Protein AF-A0A329RM38-F1 (afdb_monomer_lite)

Foldseek 3Di:
DDKDKDKDKFDPALVVVLVVVVVCVQCVVCVVQVVPPQKHKDFPDPDPVPDVFKDWTWMWMAGNVVRAIATFTKMKGKDKDAQVRDDPRPWTKMKIWMWTDPDDPVRGDDVVRHHYWTKTWMKMKTWDDDPPDDDPDDDDDDDDDDDIIMIIIITDIDTDD

Sequence (161 aa):
MRFSIIPFEGIASVKQIFDLVVSYFSNMEISVSEELEVLVTVRENDDDSTIDSITQNVLMSTTIETSVKKESNTVMFSEFCERDDIPCSDRDYGVVGSEFVDNDERYSYRPKERVRKDVNGVIEVRGYNRPKGYFLAHFGLDLGFDGAEHGFFQDITRWSS

Radius of gyration: 19.78 Å; chains: 1; bounding box: 36×36×57 Å

pLDDT: mean 73.05, std 21.93, range [26.12, 94.19]

Organism: NCBI:txid29920

Secondary structure (DSSP, 8-state):
----EEE--SBS-HHHHHHHHHHHHHHHHHHHHHH-TTEEEEE-------BTTEEEEEEEEEETTT--EEEEEEEEEEEEE-GGGSTT--S-EEEEEEEE-S--SSS---TTT-EE-EEEEEEEEEEEPPPS-----SS---------BEEEEE---EEE-

Structure (mmCIF, N/CA/C/O backbone):
data_AF-A0A329RM38-F1
#
_entry.id   AF-A0A329RM38-F1
#
loop_
_atom_site.group_PDB
_atom_site.id
_atom_site.type_symbol
_atom_site.label_atom_id
_atom_site.label_alt_id
_atom_site.label_comp_id
_atom_site.label_asym_id
_atom_site.label_entity_id
_atom_site.label_seq_id
_atom_site.pdbx_PDB_ins_code
_atom_site.Cartn_x
_atom_site.Cartn_y
_atom_site.Cartn_z
_atom_site.occupancy
_atom_site.B_iso_or_equiv
_atom_site.auth_seq_id
_atom_site.auth_comp_id
_atom_site.auth_asym_id
_atom_site.auth_atom_id
_atom_site.pdbx_PDB_model_num
ATOM 1 N N . MET A 1 1 ? -15.237 -5.963 -12.627 1.00 44.16 1 MET A N 1
ATOM 2 C CA . MET A 1 1 ? -13.839 -5.490 -12.647 1.00 44.16 1 MET A CA 1
ATOM 3 C C . MET A 1 1 ? -13.796 -4.311 -13.603 1.00 44.16 1 MET A C 1
ATOM 5 O O . MET A 1 1 ? -14.218 -4.479 -14.741 1.00 44.16 1 MET A O 1
ATOM 9 N N . ARG A 1 2 ? -13.466 -3.109 -13.122 1.00 48.12 2 ARG A N 1
ATOM 10 C CA . ARG A 1 2 ? -13.404 -1.894 -13.946 1.00 48.12 2 ARG A CA 1
ATOM 11 C C . ARG A 1 2 ? -11.942 -1.494 -14.032 1.00 48.12 2 ARG A C 1
ATOM 13 O O . ARG A 1 2 ? -11.311 -1.350 -12.997 1.00 48.12 2 ARG A O 1
ATOM 20 N N . PHE A 1 3 ? -11.439 -1.345 -15.247 1.00 54.97 3 PHE A N 1
ATOM 21 C CA . PHE A 1 3 ? -10.084 -0.877 -15.490 1.00 54.97 3 PHE A CA 1
ATOM 22 C C . PHE A 1 3 ? -10.136 0.605 -15.836 1.00 54.97 3 PHE A C 1
ATOM 24 O O . PHE A 1 3 ? -10.958 1.023 -16.656 1.00 54.97 3 PHE A O 1
ATOM 31 N N . SER A 1 4 ? -9.276 1.381 -15.193 1.00 59.91 4 SER A N 1
ATOM 32 C CA . SER A 1 4 ? -9.047 2.787 -15.508 1.00 59.91 4 SER A CA 1
ATOM 33 C C . SER A 1 4 ? -7.616 2.923 -16.005 1.00 59.91 4 SER A C 1
ATOM 35 O O . SER A 1 4 ? -6.718 2.288 -15.463 1.00 59.91 4 SER A O 1
ATOM 37 N N . ILE A 1 5 ? -7.428 3.721 -17.053 1.00 66.69 5 ILE A N 1
ATOM 38 C CA . ILE A 1 5 ? -6.126 4.003 -17.655 1.00 66.69 5 ILE A CA 1
ATOM 39 C C . ILE A 1 5 ? -5.929 5.513 -17.569 1.00 66.69 5 ILE A C 1
ATOM 41 O O . ILE A 1 5 ? -6.743 6.264 -18.109 1.00 66.69 5 ILE A O 1
ATOM 45 N N . ILE A 1 6 ? -4.871 5.952 -16.888 1.00 71.56 6 ILE A N 1
ATOM 46 C CA . ILE A 1 6 ? -4.541 7.373 -16.720 1.00 71.56 6 ILE A CA 1
ATOM 47 C C . ILE A 1 6 ? -3.219 7.656 -17.444 1.00 71.56 6 ILE A C 1
ATOM 49 O O . ILE A 1 6 ? -2.202 7.112 -17.018 1.00 71.56 6 ILE A O 1
ATOM 53 N N . PRO A 1 7 ? -3.211 8.443 -18.538 1.00 67.38 7 PRO A N 1
ATOM 54 C CA . PRO A 1 7 ? -1.977 8.865 -19.193 1.00 67.38 7 PRO A CA 1
ATOM 55 C C . PRO A 1 7 ? -1.279 9.960 -18.387 1.00 67.38 7 PRO A C 1
ATOM 57 O O . PRO A 1 7 ? -1.925 10.887 -17.902 1.00 67.38 7 PRO A O 1
ATOM 60 N N . PHE A 1 8 ? 0.046 9.904 -18.333 1.00 67.44 8 PHE A N 1
ATOM 61 C CA . PHE A 1 8 ? 0.887 10.969 -17.789 1.00 67.44 8 PHE A CA 1
ATOM 62 C C . PHE A 1 8 ? 1.785 11.535 -18.888 1.00 67.44 8 PHE A C 1
ATOM 64 O O . PHE A 1 8 ? 2.306 10.766 -19.687 1.00 67.44 8 PHE A O 1
ATOM 71 N N . GLU A 1 9 ? 1.971 12.855 -18.956 1.00 66.50 9 GLU A N 1
ATOM 72 C CA . GLU A 1 9 ? 2.827 13.521 -19.951 1.00 66.50 9 GLU A CA 1
ATOM 73 C C . GLU A 1 9 ? 4.095 14.110 -19.325 1.00 66.50 9 GLU A C 1
ATOM 75 O O . GLU A 1 9 ? 4.084 14.510 -18.164 1.00 66.50 9 GLU A O 1
ATOM 80 N N . GLY A 1 10 ? 5.189 14.166 -20.096 1.00 66.12 10 GLY A N 1
ATOM 81 C CA . GLY A 1 10 ? 6.440 14.808 -19.672 1.00 66.12 10 GLY A CA 1
ATOM 82 C C . GLY A 1 10 ? 7.287 13.990 -18.691 1.00 66.12 10 GLY A C 1
ATOM 83 O O . GLY A 1 10 ? 7.948 14.566 -17.829 1.00 66.12 10 GLY A O 1
ATOM 84 N N . ILE A 1 11 ? 7.259 12.661 -18.798 1.00 69.69 11 ILE A N 1
ATOM 85 C CA . ILE A 1 11 ? 7.965 11.760 -17.881 1.00 69.69 11 ILE A CA 1
ATOM 86 C C . ILE A 1 11 ? 9.329 11.383 -18.461 1.00 69.69 11 ILE A C 1
ATOM 88 O O . ILE A 1 11 ? 9.452 11.177 -19.669 1.00 69.69 11 ILE A O 1
ATOM 92 N N . ALA A 1 12 ? 10.345 11.272 -17.598 1.00 73.44 12 ALA A N 1
ATOM 93 C CA . ALA A 1 12 ? 11.690 10.865 -17.997 1.00 73.44 12 ALA A CA 1
ATOM 94 C C . ALA A 1 12 ? 11.868 9.339 -18.118 1.00 73.44 12 ALA A C 1
ATOM 96 O O . ALA A 1 12 ? 12.693 8.904 -18.914 1.00 73.44 12 ALA A O 1
ATOM 97 N N . SER A 1 13 ? 11.146 8.539 -17.320 1.00 83.12 13 SER A N 1
ATOM 98 C CA . SER A 1 13 ? 11.153 7.072 -17.400 1.00 83.12 13 SER A CA 1
ATOM 99 C C . SER A 1 13 ? 9.945 6.421 -16.711 1.00 83.12 13 SER A C 1
ATOM 101 O O . SER A 1 13 ? 9.331 6.991 -15.805 1.00 83.12 13 SER A O 1
ATOM 103 N N . VAL A 1 14 ? 9.641 5.171 -17.080 1.00 85.31 14 VAL A N 1
ATOM 104 C CA . VAL A 1 14 ? 8.628 4.330 -16.406 1.00 85.31 14 VAL A CA 1
ATOM 105 C C . VAL A 1 14 ? 8.956 4.153 -14.920 1.00 85.31 14 VAL A C 1
ATOM 107 O O . VAL A 1 14 ? 8.060 4.224 -14.077 1.00 85.31 14 VAL A O 1
ATOM 110 N N . LYS A 1 15 ? 10.246 4.004 -14.590 1.00 87.50 15 LYS A N 1
ATOM 111 C CA . LYS A 1 15 ? 10.724 3.856 -13.211 1.00 87.50 15 LYS A CA 1
ATOM 112 C C . LYS A 1 15 ? 10.342 5.046 -12.332 1.00 87.50 15 LYS A C 1
ATOM 114 O O . LYS A 1 15 ? 9.909 4.855 -11.204 1.00 87.50 15 LYS A O 1
ATOM 119 N N . GLN A 1 16 ? 10.443 6.269 -12.852 1.00 86.75 16 GLN A N 1
ATOM 120 C CA . GLN A 1 16 ? 10.086 7.467 -12.091 1.00 86.75 16 GLN A CA 1
ATOM 121 C C . GLN A 1 16 ? 8.618 7.440 -11.635 1.00 86.75 16 GLN A C 1
ATOM 123 O O . GLN A 1 16 ? 8.307 7.817 -10.507 1.00 86.75 16 GLN A O 1
ATOM 128 N N . ILE A 1 17 ? 7.711 6.989 -12.505 1.00 86.25 17 ILE A N 1
ATOM 129 C CA . ILE A 1 17 ? 6.290 6.859 -12.160 1.00 86.25 17 ILE A CA 1
ATOM 130 C C . ILE A 1 17 ? 6.066 5.696 -11.214 1.00 86.25 17 ILE A C 1
ATOM 132 O O . ILE A 1 17 ? 5.290 5.836 -10.277 1.00 86.25 17 ILE A O 1
ATOM 136 N N . PHE A 1 18 ? 6.755 4.579 -11.426 1.00 88.56 18 PHE A N 1
ATOM 137 C CA . PHE A 1 18 ? 6.704 3.455 -10.503 1.00 88.56 18 PHE A CA 1
ATOM 138 C C . PHE A 1 18 ? 7.106 3.873 -9.079 1.00 88.56 18 PHE A C 1
ATOM 140 O O . PHE A 1 18 ? 6.331 3.660 -8.149 1.00 88.56 18 PHE A O 1
ATOM 147 N N . ASP A 1 19 ? 8.241 4.558 -8.914 1.00 88.69 19 ASP A N 1
ATOM 148 C CA . ASP A 1 19 ? 8.715 5.043 -7.611 1.00 88.69 19 ASP A CA 1
ATOM 149 C C . ASP A 1 19 ? 7.696 6.010 -6.968 1.00 88.69 19 ASP A C 1
ATOM 151 O O . ASP A 1 19 ? 7.411 5.932 -5.769 1.00 88.69 19 ASP A O 1
ATOM 155 N N . LEU A 1 20 ? 7.087 6.898 -7.769 1.00 87.12 20 LEU A N 1
ATOM 156 C CA . LEU A 1 20 ? 6.038 7.810 -7.302 1.00 87.12 20 LEU A CA 1
ATOM 157 C C . LEU A 1 20 ? 4.778 7.058 -6.857 1.00 87.12 20 LEU A C 1
ATOM 159 O O . LEU A 1 20 ? 4.198 7.399 -5.830 1.00 87.12 20 LEU A O 1
ATOM 163 N N . VAL A 1 21 ? 4.358 6.044 -7.613 1.00 86.88 21 VAL A N 1
ATOM 164 C CA . VAL A 1 21 ? 3.206 5.197 -7.291 1.00 86.88 21 VAL A CA 1
ATOM 165 C C . VAL A 1 21 ? 3.447 4.456 -5.979 1.00 86.88 21 VAL A C 1
ATOM 167 O O . VAL A 1 21 ? 2.599 4.524 -5.096 1.00 86.88 21 VAL A O 1
ATOM 170 N N . VAL A 1 22 ? 4.606 3.818 -5.801 1.00 87.81 22 VAL A N 1
ATOM 171 C CA . VAL A 1 22 ? 4.956 3.118 -4.553 1.00 87.81 22 VAL A CA 1
ATOM 172 C C . VAL A 1 22 ? 4.916 4.079 -3.360 1.00 87.81 22 VAL A C 1
ATOM 174 O O . VAL A 1 22 ? 4.302 3.773 -2.335 1.00 87.81 22 VAL A O 1
ATOM 177 N N . SER A 1 23 ? 5.497 5.272 -3.506 1.00 84.56 23 SER A N 1
ATOM 178 C CA . SER A 1 23 ? 5.491 6.301 -2.460 1.00 84.56 23 SER A CA 1
ATOM 179 C C . SER A 1 23 ? 4.080 6.819 -2.147 1.00 84.56 23 SER A C 1
ATOM 181 O O . SER A 1 23 ? 3.696 6.940 -0.979 1.00 84.56 23 SER A O 1
ATOM 183 N N . TYR A 1 24 ? 3.274 7.071 -3.183 1.00 84.00 24 TYR A N 1
ATOM 184 C CA . TYR A 1 24 ? 1.899 7.542 -3.049 1.00 84.00 24 TYR A CA 1
ATOM 185 C C . TYR A 1 24 ? 1.013 6.497 -2.370 1.00 84.00 24 TYR A C 1
ATOM 187 O O . TYR A 1 24 ? 0.377 6.810 -1.369 1.00 84.00 24 TYR A O 1
ATOM 195 N N . PHE A 1 25 ? 1.003 5.248 -2.840 1.00 81.81 25 PHE A N 1
ATOM 196 C CA . PHE A 1 25 ? 0.169 4.184 -2.266 1.00 81.81 25 PHE A CA 1
ATOM 197 C C . PHE A 1 25 ? 0.581 3.805 -0.848 1.00 81.81 25 PHE A C 1
ATOM 199 O O . PHE A 1 25 ? -0.278 3.467 -0.034 1.00 81.81 25 PHE A O 1
ATOM 206 N N . SER A 1 26 ? 1.863 3.957 -0.517 1.00 82.38 26 SER A N 1
ATOM 207 C CA . SER A 1 26 ? 2.328 3.805 0.860 1.00 82.38 26 SER A CA 1
ATOM 208 C C . SER A 1 26 ? 1.714 4.838 1.802 1.00 82.38 26 SER A C 1
ATOM 210 O O . SER A 1 26 ? 1.550 4.546 2.977 1.00 82.38 26 SER A O 1
ATOM 212 N N . ASN A 1 27 ? 1.354 6.035 1.333 1.00 82.69 27 ASN A N 1
ATOM 213 C CA . ASN A 1 27 ? 0.944 7.140 2.210 1.00 82.69 27 ASN A CA 1
ATOM 214 C C . ASN A 1 27 ? -0.466 7.678 1.947 1.00 82.69 27 ASN A C 1
ATOM 216 O O . ASN A 1 27 ? -0.963 8.488 2.727 1.00 82.69 27 ASN A O 1
ATOM 220 N N . MET A 1 28 ? -1.140 7.199 0.901 1.00 82.62 28 MET A N 1
ATOM 221 C CA . MET A 1 28 ? -2.381 7.781 0.395 1.00 82.62 28 MET A CA 1
ATOM 222 C C . MET A 1 28 ? -3.465 7.929 1.458 1.00 82.62 28 MET A C 1
ATOM 224 O O . MET A 1 28 ? -4.109 8.968 1.526 1.00 82.62 28 MET A O 1
ATOM 228 N N . GLU A 1 29 ? -3.689 6.907 2.284 1.00 73.31 29 GLU A N 1
ATOM 229 C CA . GLU A 1 29 ? -4.754 6.947 3.292 1.00 73.31 29 GLU A CA 1
ATOM 230 C C . GLU A 1 29 ? -4.509 8.033 4.351 1.00 73.31 29 GLU A C 1
ATOM 232 O O . GLU A 1 29 ? -5.457 8.683 4.794 1.00 73.31 29 GLU A O 1
ATOM 237 N N . ILE A 1 30 ? -3.243 8.294 4.687 1.00 81.94 30 ILE A N 1
ATOM 238 C CA . ILE A 1 30 ? -2.866 9.400 5.568 1.00 81.94 30 ILE A CA 1
ATOM 239 C C . ILE A 1 30 ? -3.082 10.728 4.843 1.00 81.94 30 ILE A C 1
ATOM 241 O O . ILE A 1 30 ? -3.802 11.576 5.365 1.00 81.94 30 ILE A O 1
ATOM 245 N N . SER A 1 31 ? -2.577 10.874 3.614 1.00 81.19 31 SER A N 1
ATOM 246 C CA . SER A 1 31 ? -2.744 12.102 2.823 1.00 81.19 31 SER A CA 1
ATOM 247 C C . SER A 1 31 ? -4.215 12.469 2.592 1.00 81.19 31 SER A C 1
ATOM 249 O O . SER A 1 31 ? -4.584 13.636 2.658 1.00 81.19 31 SER A O 1
ATOM 251 N N . VAL A 1 32 ? -5.088 11.479 2.374 1.00 79.12 32 VAL A N 1
ATOM 252 C CA . VAL A 1 32 ? -6.538 11.698 2.259 1.00 79.12 32 VAL A CA 1
ATOM 253 C C . VAL A 1 32 ? -7.123 12.197 3.577 1.00 79.12 32 VAL A C 1
ATOM 255 O O . VAL A 1 32 ? -7.974 13.079 3.559 1.00 79.12 32 VAL A O 1
ATOM 258 N N . SER A 1 33 ? -6.694 11.661 4.723 1.00 78.12 33 SER A N 1
ATOM 259 C CA . SER A 1 33 ? -7.168 12.172 6.014 1.00 78.12 33 SER A CA 1
ATOM 260 C C . SER A 1 33 ? -6.628 13.556 6.363 1.00 78.12 33 SER A C 1
ATOM 262 O O . SER A 1 33 ? -7.336 14.308 7.010 1.00 78.12 33 SER A O 1
ATOM 264 N N . GLU A 1 34 ? -5.427 13.923 5.917 1.00 79.31 34 GLU A N 1
ATOM 265 C CA . GLU A 1 34 ? -4.873 15.268 6.137 1.00 79.31 34 GLU A CA 1
ATOM 266 C C . GLU A 1 34 ? -5.673 16.344 5.397 1.00 79.31 34 GLU A C 1
ATOM 268 O O . GLU A 1 34 ? -5.912 17.420 5.939 1.00 79.31 34 GLU A O 1
ATOM 273 N N . GLU A 1 35 ? -6.129 16.032 4.183 1.00 83.88 35 GLU A N 1
ATOM 274 C CA . GLU A 1 35 ? -7.012 16.910 3.410 1.00 83.88 35 GLU A CA 1
ATOM 275 C C . GLU A 1 35 ? -8.435 16.958 4.001 1.00 83.88 35 GLU A C 1
ATOM 277 O O . GLU A 1 35 ? -9.162 17.941 3.853 1.00 83.88 35 GLU A O 1
ATOM 282 N N . LEU A 1 36 ? -8.860 15.890 4.682 1.00 81.69 36 LEU A N 1
ATOM 283 C CA . LEU A 1 36 ? -10.182 15.783 5.288 1.00 81.69 36 LEU A CA 1
ATOM 284 C C . LEU A 1 36 ? -10.135 16.174 6.770 1.00 81.69 36 LEU A C 1
ATOM 286 O O . LEU A 1 36 ? -9.929 15.324 7.629 1.00 81.69 36 LEU A O 1
ATOM 290 N N . GLU A 1 37 ? -10.496 17.421 7.092 1.00 82.94 37 GLU A N 1
ATOM 291 C CA . GLU A 1 37 ? -10.560 17.954 8.474 1.00 82.94 37 GLU A CA 1
ATOM 292 C C . GLU A 1 37 ? -11.415 17.123 9.466 1.00 82.94 37 GLU A C 1
ATOM 294 O O . GLU A 1 37 ? -11.385 17.353 10.672 1.00 82.94 37 GLU A O 1
ATOM 299 N N . VAL A 1 38 ? -12.193 16.153 8.976 1.00 88.50 38 VAL A N 1
ATOM 300 C CA . VAL A 1 38 ? -13.079 15.269 9.750 1.00 88.50 38 VAL A CA 1
ATOM 301 C C . VAL A 1 38 ? -12.437 13.939 10.166 1.00 88.50 38 VAL A C 1
ATOM 303 O O . VAL A 1 38 ? -13.055 13.170 10.913 1.00 88.50 38 VAL A O 1
ATOM 306 N N . LEU A 1 39 ? -11.235 13.627 9.675 1.00 89.31 39 LEU A N 1
ATOM 307 C CA . LEU A 1 39 ? -10.560 12.345 9.873 1.00 89.31 39 LEU A CA 1
ATOM 308 C C . LEU A 1 39 ? -9.145 12.542 10.412 1.00 89.31 39 LEU A C 1
ATOM 310 O O . LEU A 1 39 ? -8.390 13.376 9.941 1.00 89.31 39 LEU A O 1
ATOM 314 N N . VAL A 1 40 ? -8.762 11.700 11.367 1.00 92.75 40 VAL A N 1
ATOM 315 C CA . VAL A 1 40 ? -7.378 11.598 11.840 1.00 92.75 40 VAL A CA 1
ATOM 316 C C . VAL A 1 40 ? -6.912 10.172 11.623 1.00 92.75 40 VAL A C 1
ATOM 318 O O . VAL A 1 40 ? -7.508 9.261 12.196 1.00 92.75 40 VAL A O 1
ATOM 321 N N . THR A 1 41 ? -5.861 9.971 10.830 1.00 91.44 41 THR A N 1
ATOM 322 C CA . THR A 1 41 ? -5.255 8.651 10.608 1.00 91.44 41 THR A CA 1
ATOM 323 C C . THR A 1 41 ? -3.879 8.579 11.246 1.00 91.44 41 THR A C 1
ATOM 325 O O . THR A 1 41 ? -3.069 9.489 11.106 1.00 91.44 41 THR A O 1
ATOM 328 N N . VAL A 1 42 ? -3.609 7.477 11.940 1.00 91.69 42 VAL A N 1
ATOM 329 C CA . VAL A 1 42 ? -2.321 7.183 12.568 1.00 91.69 42 VAL A CA 1
ATOM 330 C C . VAL A 1 42 ? -1.820 5.843 12.050 1.00 91.69 42 VAL A C 1
ATOM 332 O O . VAL A 1 42 ? -2.589 4.886 11.957 1.00 91.69 42 VAL A O 1
ATOM 335 N N . ARG A 1 43 ? -0.526 5.771 11.736 1.00 91.75 43 ARG A N 1
ATOM 336 C CA . ARG A 1 43 ? 0.166 4.515 11.447 1.00 91.75 43 ARG A CA 1
ATOM 337 C C . ARG A 1 43 ? 0.626 3.876 12.759 1.00 91.75 43 ARG A C 1
ATOM 339 O O . ARG A 1 43 ? 1.327 4.509 13.538 1.00 91.75 43 ARG A O 1
ATOM 346 N N . GLU A 1 44 ? 0.178 2.651 13.026 1.00 90.94 44 GLU A N 1
ATOM 347 C CA . GLU A 1 44 ? 0.444 1.918 14.274 1.00 90.94 44 GLU A CA 1
ATOM 348 C C . GLU A 1 44 ? 1.694 1.022 14.188 1.00 90.94 44 GLU A C 1
ATOM 350 O O . GLU A 1 44 ? 2.175 0.542 15.219 1.00 90.94 44 GLU A O 1
ATOM 355 N N . ASN A 1 45 ? 2.237 0.794 12.986 1.00 86.44 45 ASN A N 1
ATOM 356 C CA . ASN A 1 45 ? 3.519 0.123 12.802 1.00 86.44 45 ASN A CA 1
ATOM 357 C C . ASN A 1 45 ? 4.660 1.132 12.617 1.00 86.44 45 ASN A C 1
ATOM 359 O O . ASN A 1 45 ? 4.673 1.900 11.663 1.00 86.44 45 ASN A O 1
ATOM 363 N N . ASP A 1 46 ? 5.615 1.107 13.548 1.00 67.06 46 ASP A N 1
ATOM 364 C CA . ASP A 1 46 ? 6.799 1.987 13.589 1.00 67.06 46 ASP A CA 1
ATOM 365 C C . ASP A 1 46 ? 8.055 1.268 13.062 1.00 67.06 46 ASP A C 1
ATOM 367 O O . ASP A 1 46 ? 9.183 1.496 13.492 1.00 67.06 46 ASP A O 1
ATOM 371 N N . ASP A 1 47 ? 7.837 0.298 12.179 1.00 57.78 47 ASP A N 1
ATOM 372 C CA . ASP A 1 47 ? 8.886 -0.563 11.664 1.00 57.78 47 ASP A CA 1
ATOM 373 C C . ASP A 1 47 ? 9.362 0.021 10.332 1.00 57.78 47 ASP A C 1
ATOM 375 O O . ASP A 1 47 ? 8.750 -0.188 9.289 1.00 57.78 47 ASP A O 1
ATOM 379 N N . ASP A 1 48 ? 10.511 0.694 10.369 1.00 54.81 48 ASP A N 1
ATOM 380 C CA . ASP A 1 48 ? 11.329 1.051 9.196 1.00 54.81 48 ASP A CA 1
ATOM 381 C C . ASP A 1 48 ? 11.930 -0.210 8.518 1.00 54.81 48 ASP A C 1
ATOM 383 O O . ASP A 1 48 ? 12.885 -0.148 7.750 1.00 54.81 48 ASP A O 1
ATOM 387 N N . SER A 1 49 ? 11.382 -1.397 8.820 1.00 52.34 49 SER A N 1
ATOM 388 C CA . SER A 1 49 ? 11.752 -2.703 8.269 1.00 52.34 49 SER A CA 1
ATOM 389 C C . SER A 1 49 ? 11.099 -2.950 6.909 1.00 52.34 49 SER A C 1
ATOM 391 O O . SER A 1 49 ? 10.806 -4.088 6.539 1.00 52.34 49 SER A O 1
ATOM 393 N N . THR A 1 50 ? 10.888 -1.872 6.153 1.00 54.75 50 THR A N 1
ATOM 394 C CA . THR A 1 50 ? 10.529 -1.926 4.743 1.00 54.75 50 THR A CA 1
ATOM 395 C C . THR A 1 50 ? 11.636 -2.694 4.033 1.00 54.75 50 THR A C 1
ATOM 397 O O . THR A 1 50 ? 12.747 -2.204 3.852 1.00 54.75 50 THR A O 1
ATOM 400 N N . ILE A 1 51 ? 11.363 -3.947 3.688 1.00 63.91 51 ILE A N 1
ATOM 401 C CA . ILE A 1 51 ? 12.170 -4.645 2.692 1.00 63.91 51 ILE A CA 1
ATOM 402 C C . ILE A 1 51 ? 11.884 -3.905 1.382 1.00 63.91 51 ILE A C 1
ATOM 404 O O . ILE A 1 51 ? 10.729 -3.562 1.150 1.00 63.91 51 ILE A O 1
ATOM 408 N N . ASP A 1 52 ? 12.892 -3.656 0.540 1.00 71.75 52 ASP A N 1
ATOM 409 C CA . ASP A 1 52 ? 12.820 -2.761 -0.639 1.00 71.75 52 ASP A CA 1
ATOM 410 C C . ASP A 1 52 ? 11.606 -2.974 -1.582 1.00 71.75 52 ASP A C 1
ATOM 412 O O . ASP A 1 52 ? 11.294 -2.104 -2.392 1.00 71.75 52 ASP A O 1
ATOM 416 N N . SER A 1 53 ? 10.903 -4.106 -1.482 1.00 83.12 53 SER A N 1
ATOM 417 C CA . SER A 1 53 ? 9.721 -4.467 -2.270 1.00 83.12 53 SER A CA 1
ATOM 418 C C . SER A 1 53 ? 8.454 -4.794 -1.465 1.00 83.12 53 SER A C 1
ATOM 420 O O . SER A 1 53 ? 7.432 -5.100 -2.080 1.00 83.12 53 SER A O 1
ATOM 422 N N . ILE A 1 54 ? 8.489 -4.782 -0.126 1.00 87.56 54 ILE A N 1
ATOM 423 C CA . ILE A 1 54 ? 7.353 -5.158 0.730 1.00 87.56 54 ILE A CA 1
ATOM 424 C C . ILE A 1 54 ? 7.146 -4.123 1.834 1.00 87.56 54 ILE A C 1
ATOM 426 O O . ILE A 1 54 ? 8.002 -3.939 2.700 1.00 87.56 54 ILE A O 1
ATOM 430 N N . THR A 1 55 ? 5.948 -3.543 1.863 1.00 88.06 55 THR A N 1
ATOM 431 C CA . THR A 1 55 ? 5.535 -2.571 2.879 1.00 88.06 55 THR A CA 1
ATOM 432 C C . THR A 1 55 ? 4.227 -3.011 3.510 1.00 88.06 55 THR A C 1
ATOM 434 O O . THR A 1 55 ? 3.217 -3.139 2.822 1.00 88.06 55 THR A O 1
ATOM 437 N N . GLN A 1 56 ? 4.210 -3.194 4.828 1.00 89.94 56 GLN A N 1
ATOM 438 C CA . GLN A 1 56 ? 2.962 -3.349 5.570 1.00 89.94 56 GLN A CA 1
ATOM 439 C C . GLN A 1 56 ? 2.501 -1.988 6.098 1.00 89.94 56 GLN A C 1
ATOM 441 O O . GLN A 1 56 ? 3.289 -1.215 6.635 1.00 89.94 56 GLN A O 1
ATOM 446 N N . ASN A 1 57 ? 1.212 -1.7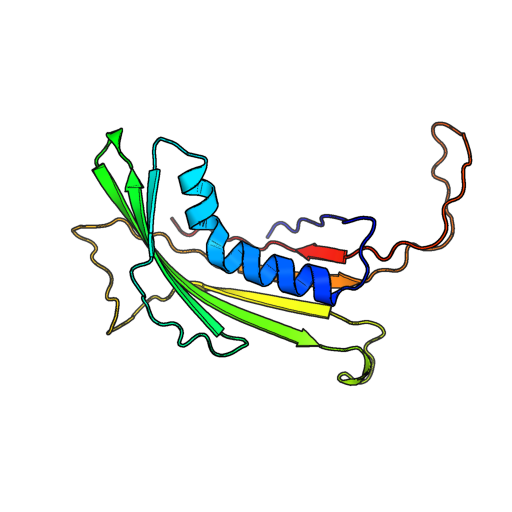04 5.974 1.00 90.44 57 ASN A N 1
ATOM 447 C CA . ASN A 1 57 ? 0.564 -0.500 6.468 1.00 90.44 57 ASN A CA 1
ATOM 448 C C . ASN A 1 57 ? -0.512 -0.893 7.474 1.00 90.44 57 ASN A C 1
ATOM 450 O O . ASN A 1 57 ? -1.559 -1.414 7.086 1.00 90.44 57 ASN A O 1
ATOM 454 N N . VAL A 1 58 ? -0.253 -0.620 8.755 1.00 92.38 58 VAL A N 1
ATOM 455 C CA . VAL A 1 58 ? -1.231 -0.792 9.834 1.00 92.38 58 VAL A CA 1
ATOM 456 C C . VAL A 1 58 ? -1.739 0.587 10.222 1.00 92.38 58 VAL A C 1
ATOM 458 O O . VAL A 1 58 ? -1.031 1.360 10.865 1.00 92.38 58 VAL A O 1
ATOM 461 N N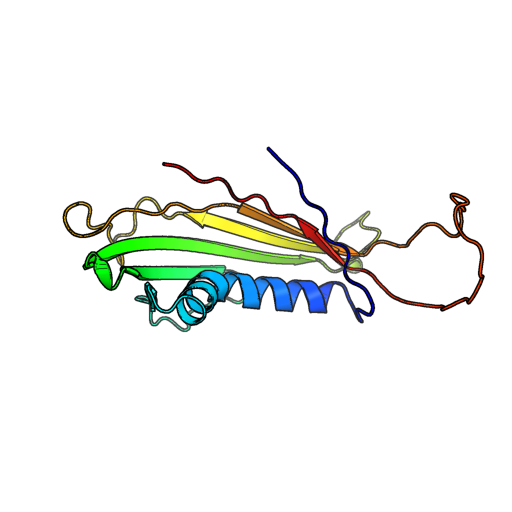 . LEU A 1 59 ? -2.946 0.926 9.779 1.00 92.12 59 LEU A N 1
ATOM 462 C CA . LEU A 1 59 ? -3.524 2.259 9.910 1.00 92.12 59 LEU A CA 1
ATOM 463 C C . LEU A 1 59 ? -4.776 2.233 10.783 1.00 92.12 59 LEU A C 1
ATOM 465 O O . LEU A 1 59 ? -5.633 1.357 10.656 1.00 92.12 59 LEU A O 1
ATOM 469 N N . MET A 1 60 ? -4.906 3.248 11.631 1.00 93.00 60 MET A N 1
ATOM 470 C CA . MET A 1 60 ? -6.089 3.504 12.441 1.00 93.00 60 MET A CA 1
ATOM 471 C C . MET A 1 60 ? -6.603 4.910 12.150 1.00 93.00 60 MET A C 1
ATOM 473 O O . MET A 1 60 ? -5.922 5.896 12.430 1.00 93.00 60 MET A O 1
ATOM 477 N N . SER A 1 61 ? -7.816 5.000 11.606 1.00 92.19 61 SER A N 1
ATOM 478 C CA . SER A 1 61 ? -8.495 6.266 11.337 1.00 92.19 61 SER A CA 1
ATOM 479 C C . SER A 1 61 ? -9.620 6.500 12.337 1.00 92.19 61 SER A C 1
ATOM 481 O O . SER A 1 61 ? -10.446 5.622 12.579 1.00 92.19 61 SER A O 1
ATOM 483 N N . THR A 1 62 ? -9.706 7.707 12.883 1.00 94.19 62 THR A N 1
ATOM 484 C CA . THR A 1 62 ? -10.797 8.147 13.757 1.00 94.19 62 THR A CA 1
ATOM 485 C C . THR A 1 62 ? -11.573 9.266 13.080 1.00 94.19 62 THR A C 1
ATOM 487 O O . THR A 1 62 ? -10.999 10.275 12.682 1.00 94.19 62 THR A O 1
ATOM 490 N N . THR A 1 63 ? -12.889 9.098 12.958 1.00 92.75 63 THR A N 1
ATOM 491 C CA . THR A 1 63 ? -13.783 10.186 12.537 1.00 92.75 63 THR A CA 1
ATOM 492 C C . THR A 1 63 ? -14.050 11.092 13.733 1.00 92.75 63 THR A C 1
ATOM 494 O O . THR A 1 63 ? -14.561 10.614 14.744 1.00 92.75 63 THR A O 1
ATOM 497 N N . ILE A 1 64 ? -13.722 12.381 13.636 1.00 91.06 64 ILE A N 1
ATOM 498 C CA . ILE A 1 64 ? -13.755 13.308 14.780 1.00 91.06 64 ILE A CA 1
ATOM 499 C C . ILE A 1 64 ? -15.178 13.466 15.331 1.00 91.06 64 ILE A C 1
ATOM 501 O O . ILE A 1 64 ? -15.398 13.329 16.532 1.00 91.06 64 ILE A O 1
ATOM 505 N N . GLU A 1 65 ? -16.161 13.686 14.457 1.00 91.06 65 GLU A N 1
ATOM 506 C CA . GLU A 1 65 ? -17.544 13.977 14.862 1.00 91.06 65 GLU A CA 1
ATOM 507 C C . GLU A 1 65 ? -18.238 12.799 15.555 1.00 91.06 65 GLU A C 1
ATOM 509 O O . GLU A 1 65 ? -18.985 12.975 16.515 1.00 91.06 65 GLU A O 1
ATOM 514 N N . THR A 1 66 ? -18.000 11.582 15.065 1.00 90.75 66 THR A N 1
ATOM 515 C CA . THR A 1 66 ? -18.690 10.371 15.536 1.00 90.75 66 THR A CA 1
ATOM 516 C C . THR A 1 66 ? -17.839 9.538 16.488 1.00 90.75 66 THR A C 1
ATOM 518 O O . THR A 1 66 ? -18.342 8.584 17.078 1.00 90.75 66 THR A O 1
ATOM 521 N N . SER A 1 67 ? -16.549 9.867 16.627 1.00 91.88 67 SER A N 1
ATOM 522 C CA . SER A 1 67 ? -15.543 9.063 17.334 1.00 91.88 67 SER A CA 1
ATOM 523 C C . SER A 1 67 ? -15.447 7.608 16.848 1.00 91.88 67 SER A C 1
ATOM 525 O O . SER A 1 67 ? -14.913 6.746 17.550 1.00 91.88 67 SER A O 1
ATOM 527 N N . VAL A 1 68 ? -15.950 7.311 15.643 1.00 92.00 68 VAL A N 1
ATOM 528 C CA . VAL A 1 68 ? -15.866 5.975 15.045 1.00 92.00 68 VAL A CA 1
ATOM 529 C C . VAL A 1 68 ? -14.430 5.709 14.622 1.00 92.00 68 VAL A C 1
ATOM 531 O O . VAL A 1 68 ? -13.838 6.495 13.878 1.00 92.00 68 VAL A O 1
ATOM 534 N N . LYS A 1 69 ? -13.898 4.570 15.067 1.00 94.06 69 LYS A N 1
ATOM 535 C CA . LYS A 1 69 ? -12.570 4.084 14.699 1.00 94.06 69 LYS A CA 1
ATOM 536 C C . LYS A 1 69 ? -12.668 3.048 13.591 1.00 94.06 69 LYS A C 1
ATOM 538 O O . LYS A 1 69 ? -13.488 2.130 13.659 1.00 94.06 69 LYS A O 1
ATOM 543 N N . LYS A 1 70 ? -11.808 3.192 12.592 1.00 92.44 70 LYS A N 1
ATOM 544 C CA . LYS A 1 70 ? -11.611 2.248 11.497 1.00 92.44 70 LYS A CA 1
ATOM 545 C C . LYS A 1 70 ? -10.174 1.761 11.528 1.00 92.44 70 LYS A C 1
ATOM 547 O O . LYS A 1 70 ? -9.279 2.557 11.794 1.00 92.44 70 LYS A O 1
ATOM 552 N N . GLU A 1 71 ? -9.967 0.483 11.257 1.00 92.56 71 GLU A N 1
ATOM 553 C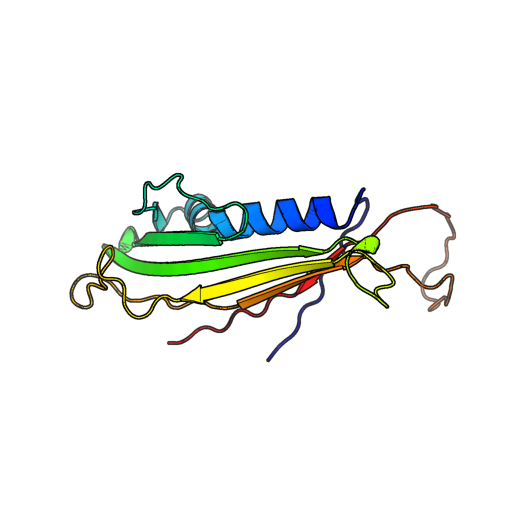 CA . GLU A 1 71 ? -8.628 -0.074 11.088 1.00 92.56 71 GLU A CA 1
ATOM 554 C C . GLU A 1 71 ? -8.457 -0.731 9.725 1.00 92.56 71 GLU A C 1
ATOM 556 O O . GLU A 1 71 ? -9.380 -1.365 9.212 1.00 92.56 71 GLU A O 1
ATOM 561 N N . SER A 1 72 ? -7.271 -0.539 9.157 1.00 91.56 72 SER A N 1
ATOM 562 C CA . SER A 1 72 ? -6.819 -1.085 7.882 1.00 91.56 72 SER A CA 1
ATOM 563 C C . SER A 1 72 ? -5.459 -1.735 8.115 1.00 91.56 72 SER A C 1
ATOM 565 O O . SER A 1 72 ? -4.561 -1.107 8.677 1.00 91.56 72 SER A O 1
ATOM 567 N N . ASN A 1 73 ? -5.310 -2.995 7.716 1.00 92.81 73 ASN A N 1
ATOM 568 C CA . ASN A 1 73 ? -4.031 -3.698 7.725 1.00 92.81 73 ASN A CA 1
ATOM 569 C C . ASN A 1 73 ? -3.803 -4.249 6.322 1.00 92.81 73 ASN A C 1
ATOM 571 O O . ASN A 1 73 ? -4.541 -5.125 5.874 1.00 92.81 73 ASN A O 1
ATOM 575 N N . THR A 1 74 ? -2.830 -3.682 5.618 1.00 91.06 74 THR A N 1
ATOM 576 C CA . THR A 1 74 ? -2.595 -3.953 4.199 1.00 91.06 74 THR A CA 1
ATOM 577 C C . THR A 1 74 ? -1.117 -4.210 3.957 1.00 91.06 74 THR A C 1
ATOM 579 O O . THR A 1 74 ? -0.279 -3.457 4.446 1.00 91.06 74 THR A O 1
ATOM 582 N N . VAL A 1 75 ? -0.786 -5.235 3.177 1.00 91.38 75 VAL A N 1
ATOM 583 C CA . VAL A 1 75 ? 0.573 -5.488 2.691 1.00 91.38 75 VAL A CA 1
ATOM 584 C C . VAL A 1 75 ? 0.637 -5.129 1.218 1.00 91.38 75 VAL A C 1
ATOM 586 O O . VAL A 1 75 ? -0.177 -5.589 0.421 1.00 91.38 75 VAL A O 1
ATOM 589 N N . MET A 1 76 ? 1.621 -4.313 0.870 1.00 90.31 76 MET A N 1
ATOM 590 C CA . MET A 1 76 ? 1.934 -3.914 -0.487 1.00 90.31 76 MET A CA 1
ATOM 591 C C . MET A 1 76 ? 3.211 -4.615 -0.946 1.00 90.31 76 MET A C 1
ATOM 593 O O . MET A 1 76 ? 4.199 -4.648 -0.216 1.00 90.31 76 MET A O 1
ATOM 597 N N . PHE A 1 77 ? 3.178 -5.142 -2.163 1.00 92.06 77 PHE A N 1
ATOM 598 C CA . PHE A 1 77 ? 4.294 -5.743 -2.876 1.00 92.06 77 PHE A CA 1
ATOM 599 C C . PHE A 1 77 ? 4.580 -4.897 -4.107 1.00 92.06 77 PHE A C 1
ATOM 601 O O . PHE A 1 77 ? 3.647 -4.534 -4.821 1.00 92.06 77 PHE A O 1
ATOM 608 N N . SER A 1 78 ? 5.839 -4.605 -4.392 1.00 92.31 78 SER A N 1
ATOM 609 C CA . SER A 1 78 ? 6.213 -3.810 -5.557 1.00 92.31 78 SER A CA 1
ATOM 610 C C . SER A 1 78 ? 7.433 -4.388 -6.251 1.00 92.31 78 SER A C 1
ATOM 612 O O . SER A 1 78 ? 8.450 -4.643 -5.611 1.00 92.31 78 SER A O 1
ATOM 614 N N . GLU A 1 79 ? 7.352 -4.538 -7.566 1.00 92.06 79 GLU A N 1
ATOM 615 C CA . GLU A 1 79 ? 8.450 -5.032 -8.390 1.00 92.06 79 GLU A CA 1
ATOM 616 C C . GLU A 1 79 ? 8.557 -4.195 -9.662 1.00 92.06 79 GLU A C 1
ATOM 618 O O . GLU A 1 79 ? 7.554 -3.926 -10.327 1.00 92.06 79 GLU A O 1
ATOM 623 N N . PHE A 1 80 ? 9.776 -3.772 -9.987 1.00 90.25 80 PHE A N 1
ATOM 624 C CA . PHE A 1 80 ? 10.096 -3.109 -11.243 1.00 90.25 80 PHE A CA 1
ATOM 625 C C . PHE A 1 80 ? 10.977 -4.033 -12.071 1.00 90.25 80 PHE A C 1
ATOM 627 O O . PHE A 1 80 ? 11.981 -4.533 -11.570 1.00 90.25 80 PHE A O 1
ATOM 634 N N . CYS A 1 81 ? 10.600 -4.247 -13.325 1.00 87.50 81 CYS A N 1
ATOM 635 C CA . CYS A 1 81 ? 11.339 -5.078 -14.258 1.00 87.50 81 CYS A CA 1
ATOM 636 C C . CYS A 1 81 ? 11.882 -4.201 -15.385 1.00 87.50 81 CYS A C 1
ATOM 638 O O . CYS A 1 81 ? 11.112 -3.572 -16.124 1.00 87.50 81 CYS A O 1
ATOM 640 N N . GLU A 1 82 ? 13.205 -4.182 -15.532 1.00 84.12 82 GLU A N 1
ATOM 641 C CA . GLU A 1 82 ? 13.846 -3.537 -16.671 1.00 84.12 82 GLU A CA 1
ATOM 642 C C . GLU A 1 82 ? 13.674 -4.405 -17.921 1.00 84.12 82 GLU A C 1
ATOM 644 O O . GLU A 1 82 ? 13.552 -5.633 -17.859 1.00 84.12 82 GLU A O 1
ATOM 649 N N . ARG A 1 83 ? 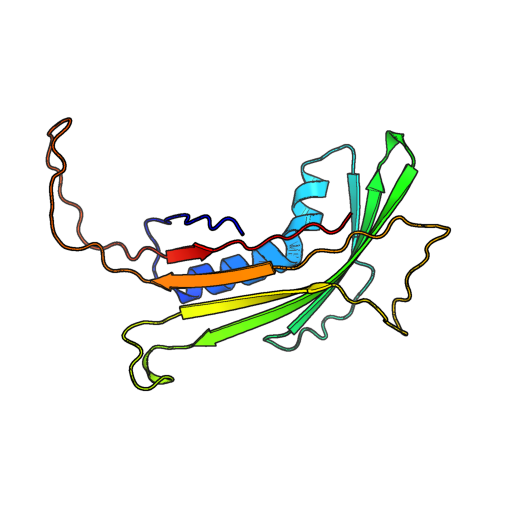13.660 -3.766 -19.094 1.00 72.88 83 ARG A N 1
ATOM 650 C CA . ARG A 1 83 ? 13.557 -4.443 -20.393 1.00 72.88 83 ARG A CA 1
ATOM 651 C C . ARG A 1 83 ? 14.525 -5.623 -20.535 1.00 72.88 83 ARG A C 1
ATOM 653 O O . ARG A 1 83 ? 14.157 -6.639 -21.123 1.00 72.88 83 ARG A O 1
ATOM 660 N N . ASP A 1 84 ? 15.743 -5.472 -20.025 1.00 72.19 84 ASP A N 1
ATOM 661 C CA . ASP A 1 84 ? 16.828 -6.437 -20.200 1.00 72.19 84 ASP A CA 1
ATOM 662 C C . ASP A 1 84 ? 16.672 -7.690 -19.313 1.00 72.19 84 ASP A C 1
ATOM 664 O O . ASP A 1 84 ? 17.284 -8.721 -19.602 1.00 72.19 84 ASP A O 1
ATOM 668 N N . ASP A 1 85 ? 15.798 -7.648 -18.301 1.00 68.75 85 ASP A N 1
ATOM 669 C CA . ASP A 1 85 ? 15.585 -8.750 -17.355 1.00 68.75 85 ASP A CA 1
ATOM 670 C C . ASP A 1 85 ? 14.607 -9.818 -17.875 1.00 68.75 85 ASP A C 1
ATOM 672 O O . ASP A 1 85 ? 14.578 -10.944 -17.368 1.00 68.75 85 ASP A O 1
ATOM 676 N N . ILE A 1 86 ? 13.796 -9.501 -18.897 1.00 64.56 86 ILE A N 1
ATOM 677 C CA . ILE A 1 86 ? 12.697 -10.366 -19.353 1.00 64.56 86 ILE A CA 1
ATOM 678 C C . ILE A 1 86 ? 12.832 -10.704 -20.843 1.00 64.56 86 ILE A C 1
ATOM 680 O O . ILE A 1 86 ? 12.618 -9.847 -21.709 1.00 64.56 86 ILE A O 1
ATOM 684 N N . PRO A 1 87 ? 13.074 -11.986 -21.187 1.00 52.97 87 PRO A N 1
ATOM 685 C CA . PRO A 1 87 ? 13.048 -12.437 -22.570 1.00 52.97 87 PRO A CA 1
ATOM 686 C C . PRO A 1 87 ? 11.674 -12.151 -23.193 1.00 52.97 87 PRO A C 1
ATOM 688 O O . PRO A 1 87 ? 10.659 -12.653 -22.715 1.00 52.97 87 PRO A O 1
ATOM 691 N N . CYS A 1 88 ? 11.655 -11.400 -24.297 1.00 57.66 88 CYS A N 1
ATOM 692 C CA . CYS A 1 88 ? 10.457 -10.946 -25.027 1.00 57.66 88 CYS A CA 1
ATOM 693 C C . CYS A 1 88 ? 9.725 -9.723 -24.447 1.00 57.66 88 CYS A C 1
ATOM 695 O O . CYS A 1 88 ? 8.645 -9.399 -24.946 1.00 57.66 88 CYS A O 1
ATOM 697 N N . SER A 1 89 ? 10.277 -9.023 -23.449 1.00 63.56 89 SER A N 1
ATOM 698 C CA . SER A 1 89 ? 9.743 -7.708 -23.090 1.00 63.56 89 SER A CA 1
ATOM 699 C C . SER A 1 89 ? 10.270 -6.634 -24.038 1.00 63.56 89 SER A C 1
ATOM 701 O O . SER A 1 89 ? 11.475 -6.443 -24.202 1.00 63.56 89 SER A O 1
ATOM 703 N N . ASP A 1 90 ? 9.358 -5.891 -24.658 1.00 67.69 90 ASP A N 1
ATOM 704 C CA . ASP A 1 90 ? 9.732 -4.750 -25.491 1.00 67.69 90 ASP A CA 1
ATOM 705 C C . ASP A 1 90 ? 10.038 -3.492 -24.655 1.00 67.69 90 ASP A C 1
ATOM 707 O O . ASP A 1 90 ? 10.520 -2.506 -25.220 1.00 67.69 90 ASP A O 1
ATOM 711 N N . ARG A 1 91 ? 9.703 -3.475 -23.349 1.00 73.25 91 ARG A N 1
ATOM 712 C CA . ARG A 1 91 ? 9.679 -2.262 -22.503 1.00 73.25 91 ARG A CA 1
ATOM 713 C C . ARG A 1 91 ? 9.818 -2.553 -21.008 1.00 73.25 91 ARG A C 1
ATOM 715 O O . ARG A 1 91 ? 9.472 -3.640 -20.553 1.00 73.25 91 ARG A O 1
ATOM 722 N N . ASP A 1 92 ? 10.199 -1.527 -20.260 1.00 84.81 92 ASP A N 1
ATOM 723 C CA . ASP A 1 92 ? 10.144 -1.532 -18.800 1.00 84.81 92 ASP A CA 1
ATOM 724 C C . ASP A 1 92 ? 8.691 -1.521 -18.310 1.00 84.81 92 ASP A C 1
ATOM 726 O O . ASP A 1 92 ? 7.812 -0.867 -18.900 1.00 84.81 92 ASP A O 1
ATOM 730 N N . TYR A 1 93 ? 8.446 -2.209 -17.200 1.00 86.69 93 TYR A N 1
ATOM 731 C CA . TYR A 1 93 ? 7.189 -2.118 -16.475 1.00 86.69 93 TYR A CA 1
ATOM 732 C C . TYR A 1 93 ? 7.410 -2.326 -14.978 1.00 86.69 93 TYR A C 1
ATOM 734 O O . TYR A 1 93 ? 8.381 -2.939 -14.550 1.00 86.69 93 TYR A O 1
ATOM 742 N N . GLY A 1 94 ? 6.482 -1.824 -14.177 1.00 89.31 94 GLY A N 1
ATOM 743 C CA . GLY A 1 94 ? 6.417 -2.095 -12.753 1.00 89.31 94 GLY A CA 1
ATOM 744 C C . GLY A 1 94 ? 5.030 -2.566 -12.357 1.00 89.31 94 GLY A C 1
ATOM 745 O O . GLY A 1 94 ? 4.034 -2.173 -12.965 1.00 89.31 94 GLY A O 1
ATOM 746 N N . VAL A 1 95 ? 4.967 -3.410 -11.338 1.00 89.81 95 VAL A N 1
ATOM 747 C CA . VAL A 1 95 ? 3.720 -3.906 -10.763 1.00 89.81 95 VAL A CA 1
ATOM 748 C C . VAL A 1 95 ? 3.722 -3.614 -9.273 1.00 89.81 95 VAL A C 1
ATOM 750 O O . VAL A 1 95 ? 4.713 -3.854 -8.588 1.00 89.81 95 VAL A O 1
ATOM 753 N N . VAL A 1 96 ? 2.604 -3.102 -8.770 1.00 90.44 96 VAL A N 1
ATOM 754 C CA . VAL A 1 96 ? 2.347 -2.938 -7.342 1.00 90.44 96 VAL A CA 1
ATOM 755 C C . VAL A 1 96 ? 1.086 -3.716 -6.998 1.00 90.44 96 VAL A C 1
ATOM 757 O O . VAL A 1 96 ? 0.012 -3.419 -7.510 1.00 90.44 96 VAL A O 1
ATOM 760 N N . GLY A 1 97 ? 1.211 -4.739 -6.164 1.00 90.81 97 GLY A N 1
ATOM 761 C CA . GLY A 1 97 ? 0.095 -5.485 -5.592 1.00 90.81 97 GLY A CA 1
ATOM 762 C C . GLY A 1 97 ? -0.154 -5.055 -4.153 1.00 90.81 97 GLY A C 1
ATOM 763 O O . GLY A 1 97 ? 0.771 -4.674 -3.448 1.00 90.81 97 GLY A O 1
ATOM 764 N N . SER A 1 98 ? -1.396 -5.116 -3.705 1.00 90.50 98 SER A N 1
ATOM 765 C CA . SER A 1 98 ? -1.807 -4.753 -2.356 1.00 90.50 98 SER A CA 1
ATOM 766 C C . SER A 1 98 ? -2.914 -5.692 -1.902 1.00 90.50 98 SER A C 1
ATOM 768 O O . SER A 1 98 ? -3.874 -5.904 -2.643 1.00 90.50 98 SER A O 1
ATOM 770 N N . GLU A 1 99 ? -2.787 -6.262 -0.708 1.00 91.06 99 GLU A N 1
ATOM 771 C CA . GLU A 1 99 ? -3.757 -7.199 -0.138 1.00 91.06 99 GLU A CA 1
ATOM 772 C C . GLU A 1 99 ? -3.958 -6.912 1.353 1.00 91.06 99 GLU A C 1
ATOM 774 O O . GLU A 1 99 ? -3.013 -6.563 2.066 1.00 91.06 99 GLU A O 1
ATOM 779 N N . PHE A 1 100 ? -5.186 -7.081 1.841 1.00 90.44 100 PHE A N 1
ATOM 780 C CA . PHE A 1 100 ? -5.480 -6.956 3.264 1.00 90.44 100 PHE A CA 1
ATOM 781 C C . PHE A 1 100 ? -4.934 -8.157 4.051 1.00 90.44 100 PHE A C 1
ATOM 783 O O . PHE A 1 100 ? -4.849 -9.279 3.547 1.00 90.44 100 PHE A O 1
ATOM 790 N N . VAL A 1 101 ? -4.609 -7.936 5.322 1.00 91.94 101 VAL A N 1
ATOM 791 C CA . VAL A 1 101 ? -4.157 -8.990 6.235 1.00 91.94 101 VAL A CA 1
ATOM 792 C C . VAL A 1 101 ? -5.325 -9.464 7.087 1.00 91.94 101 VAL A C 1
ATOM 794 O O . VAL A 1 101 ? -5.883 -8.700 7.873 1.00 91.94 101 VAL A O 1
ATOM 797 N N . ASP A 1 102 ? -5.691 -10.738 6.945 1.00 90.00 102 ASP A N 1
ATOM 798 C CA . ASP A 1 102 ? -6.819 -11.306 7.688 1.00 90.00 102 ASP A CA 1
ATOM 799 C C . ASP A 1 102 ? -6.480 -11.687 9.131 1.00 90.00 102 ASP A C 1
ATOM 801 O O . ASP A 1 102 ? -7.281 -11.480 10.044 1.00 90.00 102 ASP A O 1
ATOM 805 N N . ASN A 1 103 ? -5.279 -12.224 9.341 1.00 90.00 103 ASN A N 1
ATOM 806 C CA . ASN A 1 103 ? -4.790 -12.635 10.647 1.00 90.00 103 ASN A CA 1
ATOM 807 C C . ASN A 1 103 ? -3.347 -12.167 10.836 1.00 90.00 103 ASN A C 1
ATOM 809 O O . ASN A 1 103 ? -2.466 -12.516 10.052 1.00 90.00 103 ASN A O 1
ATOM 813 N N . ASP A 1 104 ? -3.133 -11.397 11.895 1.00 89.00 104 ASP A N 1
ATOM 814 C CA . ASP A 1 104 ? -1.841 -10.865 12.301 1.00 89.00 104 ASP A CA 1
ATOM 815 C C . ASP A 1 104 ? -1.732 -10.984 13.828 1.00 89.00 104 ASP A C 1
ATOM 817 O O . ASP A 1 104 ? -2.532 -10.413 14.577 1.00 89.00 104 ASP A O 1
ATOM 821 N N . GLU A 1 105 ? -0.761 -11.762 14.308 1.00 90.25 105 GLU A N 1
ATOM 822 C CA . GLU A 1 105 ? -0.524 -11.941 15.745 1.00 90.25 105 GLU A CA 1
ATOM 823 C C . GLU A 1 105 ? 0.104 -10.692 16.386 1.00 90.25 105 GLU A C 1
ATOM 825 O O . GLU A 1 105 ? -0.105 -10.437 17.573 1.00 90.25 105 GLU A O 1
ATOM 830 N N . ARG A 1 106 ? 0.851 -9.891 15.611 1.00 89.81 106 ARG A N 1
ATOM 831 C CA . ARG A 1 106 ? 1.475 -8.641 16.073 1.00 89.81 106 ARG A CA 1
ATOM 832 C C . ARG A 1 106 ? 0.450 -7.505 16.101 1.00 89.81 106 ARG A C 1
ATOM 834 O O . ARG A 1 106 ? 0.433 -6.729 17.056 1.00 89.81 106 ARG A O 1
ATOM 841 N N . TYR A 1 107 ? -0.424 -7.444 15.096 1.00 89.25 107 TYR A N 1
ATOM 842 C CA . TYR A 1 107 ? -1.464 -6.419 14.932 1.00 89.25 107 TYR A CA 1
ATOM 843 C C . TYR A 1 107 ? -2.866 -7.030 14.791 1.00 89.25 107 TYR A C 1
ATOM 845 O O . TYR A 1 107 ? -3.530 -6.898 13.763 1.00 89.25 107 TYR A O 1
ATOM 853 N N . SER A 1 108 ? -3.337 -7.704 15.842 1.00 91.94 108 SER A N 1
ATOM 854 C CA . SER A 1 108 ? -4.624 -8.409 15.807 1.00 91.94 108 SER A CA 1
ATOM 855 C C . SER A 1 108 ? -5.837 -7.475 15.736 1.00 91.94 108 SER A C 1
ATOM 857 O O . SER A 1 108 ? -5.946 -6.515 16.505 1.00 91.94 108 SER A O 1
ATOM 859 N N . TYR A 1 109 ? -6.789 -7.834 14.869 1.00 92.06 109 TYR A N 1
ATOM 860 C CA . TYR A 1 109 ? -8.054 -7.126 14.653 1.00 92.06 109 TYR A CA 1
ATOM 861 C C . TYR A 1 109 ? -8.901 -7.011 15.938 1.00 92.06 109 TYR A C 1
ATOM 863 O O . TYR A 1 109 ? -9.069 -7.992 16.673 1.00 92.06 109 TYR A O 1
ATOM 871 N N . ARG A 1 110 ? -9.480 -5.827 16.205 1.00 92.06 110 ARG A N 1
ATOM 872 C CA . ARG A 1 110 ? -10.257 -5.521 17.426 1.00 92.06 110 ARG A CA 1
ATOM 873 C C . ARG A 1 110 ? -11.723 -5.196 17.103 1.00 92.06 110 ARG A C 1
ATOM 875 O O . ARG A 1 110 ? -12.150 -4.044 17.233 1.00 92.06 110 ARG A O 1
ATOM 882 N N . PRO A 1 111 ? -12.566 -6.208 16.815 1.00 89.44 111 PRO A N 1
ATOM 883 C CA . PRO A 1 111 ? -13.928 -6.008 16.302 1.00 89.44 111 PRO A CA 1
ATOM 884 C C . PRO A 1 111 ? -14.874 -5.232 17.220 1.00 89.44 111 PRO A C 1
ATOM 886 O O . PRO A 1 111 ? -15.855 -4.658 16.760 1.00 89.44 111 PRO A O 1
ATOM 889 N N . LYS A 1 112 ? -14.620 -5.233 18.533 1.00 93.19 112 LYS A N 1
ATOM 890 C CA . LYS A 1 112 ? -15.450 -4.505 19.506 1.00 93.19 112 LYS A CA 1
ATOM 891 C C . LYS A 1 112 ? -15.096 -3.022 19.606 1.00 93.19 112 LYS A C 1
ATOM 893 O O . LYS A 1 112 ? -15.881 -2.254 20.149 1.00 93.19 112 LYS A O 1
ATOM 898 N N . GLU A 1 113 ? -13.915 -2.639 19.132 1.00 92.94 113 GLU A N 1
ATOM 899 C CA . GLU A 1 113 ? -13.374 -1.286 19.269 1.00 92.94 113 GLU A CA 1
ATOM 900 C C . GLU A 1 113 ? -13.319 -0.548 17.931 1.00 92.94 113 GLU A C 1
ATOM 902 O O . GLU A 1 113 ? -13.334 0.684 17.914 1.00 92.94 113 GLU A O 1
ATOM 907 N N . ARG A 1 114 ? -13.196 -1.287 16.821 1.00 93.31 114 ARG A N 1
ATOM 908 C CA . ARG A 1 114 ? -12.832 -0.743 15.513 1.00 93.31 114 ARG A CA 1
ATOM 909 C C . ARG A 1 114 ? -13.551 -1.484 14.387 1.00 93.31 114 ARG A C 1
ATOM 911 O O . ARG A 1 114 ? -13.675 -2.710 14.385 1.00 93.31 114 ARG A O 1
ATOM 918 N N . VAL A 1 115 ? -14.007 -0.722 13.400 1.00 93.00 115 VAL A N 1
ATOM 919 C CA . VAL A 1 115 ? -14.580 -1.263 12.162 1.00 93.00 115 VAL A CA 1
ATOM 920 C C . VAL A 1 115 ? -13.444 -1.633 11.212 1.00 93.00 115 VAL A C 1
ATOM 922 O O . VAL A 1 115 ? -12.566 -0.808 10.961 1.00 93.00 115 VAL A O 1
ATOM 925 N N . ARG A 1 116 ? -13.458 -2.855 10.674 1.00 92.25 116 ARG A N 1
ATOM 926 C CA . ARG A 1 116 ? -12.458 -3.298 9.696 1.00 92.25 116 ARG A CA 1
ATOM 927 C C . ARG A 1 116 ? -12.680 -2.632 8.343 1.00 92.25 116 ARG A C 1
ATOM 929 O O . ARG A 1 116 ? -13.819 -2.507 7.895 1.00 92.25 116 ARG A O 1
ATOM 936 N N . LYS A 1 117 ? -11.592 -2.238 7.691 1.00 89.12 117 LYS A N 1
ATOM 937 C CA . LYS A 1 117 ? -11.559 -1.772 6.307 1.00 89.12 117 LYS A CA 1
ATOM 938 C C . LYS A 1 117 ? -10.552 -2.629 5.546 1.00 89.12 117 LYS A C 1
ATOM 940 O O . LYS A 1 117 ? -9.350 -2.457 5.708 1.00 89.12 117 LYS A O 1
ATOM 945 N N . ASP A 1 118 ? -11.065 -3.521 4.709 1.00 87.94 118 ASP A N 1
ATOM 946 C CA . ASP A 1 118 ? -10.250 -4.353 3.831 1.00 87.94 118 ASP A CA 1
ATOM 947 C C . ASP A 1 118 ? -10.126 -3.690 2.459 1.00 87.94 118 ASP A C 1
ATOM 949 O O . ASP A 1 118 ? -11.124 -3.315 1.831 1.00 87.94 118 ASP A O 1
ATOM 953 N N . VAL A 1 119 ? -8.885 -3.533 2.009 1.00 81.38 119 VAL A N 1
ATOM 954 C CA . VAL A 1 119 ? -8.545 -2.976 0.702 1.00 81.38 119 VAL A CA 1
ATOM 955 C C . VAL A 1 119 ? -7.569 -3.925 0.033 1.00 81.38 119 VAL A C 1
ATOM 957 O O . VAL A 1 119 ? -6.605 -4.375 0.645 1.00 81.38 119 VAL A O 1
ATOM 960 N N . ASN A 1 120 ? -7.812 -4.216 -1.236 1.00 86.94 120 ASN A N 1
ATOM 961 C CA . ASN A 1 120 ? -6.829 -4.851 -2.091 1.00 86.94 120 ASN A CA 1
ATOM 962 C C . ASN A 1 120 ? -6.834 -4.199 -3.469 1.00 86.94 120 ASN A C 1
ATOM 964 O O . ASN A 1 120 ? -7.806 -3.542 -3.861 1.00 86.94 120 ASN A O 1
ATOM 968 N N . GLY A 1 121 ? -5.733 -4.381 -4.186 1.00 85.94 121 GLY A N 1
ATOM 969 C CA . GLY A 1 121 ? -5.639 -3.973 -5.568 1.00 85.94 121 GLY A CA 1
ATOM 970 C C . GLY A 1 121 ? -4.303 -4.225 -6.219 1.00 85.94 121 GLY A C 1
ATOM 971 O O . GLY A 1 121 ? -3.330 -4.604 -5.581 1.00 85.94 121 GLY A O 1
ATOM 972 N N . VAL A 1 122 ? -4.290 -4.057 -7.535 1.00 87.75 122 VAL A N 1
ATOM 973 C CA . VAL A 1 122 ? -3.105 -4.254 -8.360 1.00 87.75 122 VAL A CA 1
ATOM 974 C C . VAL A 1 122 ? -2.990 -3.097 -9.323 1.00 87.75 122 VAL A C 1
ATOM 976 O O . VAL A 1 122 ? -3.982 -2.641 -9.900 1.00 87.75 122 VAL A O 1
ATOM 979 N N . ILE A 1 123 ? -1.754 -2.660 -9.477 1.00 87.06 123 ILE A N 1
ATOM 980 C CA . ILE A 1 123 ? -1.350 -1.560 -10.309 1.00 87.06 123 ILE A CA 1
ATOM 981 C C . ILE A 1 123 ? -0.249 -2.019 -11.224 1.00 87.06 123 ILE A C 1
ATOM 983 O O . ILE A 1 123 ? 0.724 -2.619 -10.786 1.00 87.06 123 ILE A O 1
ATOM 987 N N . GLU A 1 124 ? -0.383 -1.664 -12.489 1.00 88.44 124 GLU A N 1
ATOM 988 C CA . GLU A 1 124 ? 0.676 -1.795 -13.465 1.00 88.44 124 GLU A CA 1
ATOM 989 C C . GLU A 1 124 ? 1.081 -0.408 -13.960 1.00 88.44 124 GLU A C 1
ATOM 991 O O . GLU A 1 124 ? 0.226 0.423 -14.288 1.00 88.44 124 GLU A O 1
ATOM 996 N N . VAL A 1 125 ? 2.392 -0.186 -14.029 1.00 87.00 125 VAL A N 1
ATOM 997 C CA . VAL A 1 125 ? 3.017 0.974 -14.651 1.00 87.00 125 VAL A CA 1
ATOM 998 C C . VAL A 1 125 ? 3.821 0.511 -15.849 1.00 87.00 125 VAL A C 1
ATOM 1000 O O . VAL A 1 125 ? 4.753 -0.269 -15.705 1.00 87.00 125 VAL A O 1
ATOM 1003 N N . ARG A 1 126 ? 3.482 0.988 -17.047 1.00 85.19 126 ARG A N 1
ATOM 1004 C CA . ARG A 1 126 ? 4.169 0.597 -18.285 1.00 85.19 126 ARG A CA 1
ATOM 1005 C C . ARG A 1 126 ? 4.328 1.788 -19.221 1.00 85.19 126 ARG A C 1
ATOM 1007 O O . ARG A 1 126 ? 3.435 2.633 -19.311 1.00 85.19 126 ARG A O 1
ATOM 1014 N N . GLY A 1 127 ? 5.449 1.837 -19.936 1.00 76.56 127 GLY A N 1
ATOM 1015 C CA . GLY A 1 127 ? 5.675 2.815 -21.001 1.00 76.56 127 GLY A CA 1
ATOM 1016 C C . GLY A 1 127 ? 4.946 2.442 -22.294 1.00 76.56 127 GLY A C 1
ATOM 1017 O O . GLY A 1 127 ? 4.842 1.266 -22.649 1.00 76.56 127 GLY A O 1
ATOM 1018 N N . TYR A 1 128 ? 4.479 3.438 -23.048 1.00 69.25 128 TYR A N 1
ATOM 1019 C CA . TYR A 1 128 ? 3.870 3.228 -24.365 1.00 69.25 128 TYR A CA 1
ATOM 1020 C C . TYR A 1 128 ? 4.398 4.230 -25.397 1.00 69.25 128 TYR A C 1
ATOM 1022 O O . TYR A 1 128 ? 4.460 5.427 -25.131 1.00 69.25 128 TYR A O 1
ATOM 1030 N N . ASN A 1 129 ? 4.710 3.760 -26.611 1.00 62.50 129 ASN A N 1
ATOM 1031 C CA . ASN A 1 129 ? 4.947 4.661 -27.741 1.00 62.50 129 ASN A CA 1
ATOM 1032 C C . ASN A 1 129 ? 3.611 4.950 -28.408 1.00 62.50 129 ASN A C 1
ATOM 1034 O O . ASN A 1 129 ? 2.986 4.042 -28.958 1.00 62.50 129 ASN A O 1
ATOM 1038 N N . ARG A 1 130 ? 3.203 6.218 -28.432 1.00 51.62 130 ARG A N 1
ATOM 1039 C CA . ARG A 1 130 ? 2.068 6.641 -29.251 1.00 51.62 130 ARG A CA 1
ATOM 1040 C C . ARG A 1 130 ? 2.369 6.263 -30.714 1.00 51.62 130 ARG A C 1
ATOM 1042 O O . ARG A 1 130 ? 3.437 6.634 -31.211 1.00 51.62 130 ARG A O 1
ATOM 1049 N N . PRO A 1 131 ? 1.497 5.522 -31.422 1.00 45.59 131 PRO A N 1
ATOM 1050 C CA . PRO A 1 131 ? 1.699 5.299 -32.846 1.00 45.59 131 PRO A CA 1
ATOM 1051 C C . PRO A 1 131 ? 1.761 6.662 -33.544 1.00 45.59 131 PRO A C 1
ATOM 1053 O O . PRO A 1 131 ? 0.915 7.526 -33.303 1.00 45.59 131 PRO A O 1
ATOM 1056 N N . LYS A 1 132 ? 2.783 6.873 -34.383 1.00 42.59 132 LYS A N 1
ATOM 1057 C CA . LYS A 1 132 ? 2.886 8.078 -35.211 1.00 42.59 132 LYS A CA 1
ATOM 1058 C C . LYS A 1 132 ? 1.667 8.137 -36.139 1.00 42.59 132 LYS A C 1
ATOM 1060 O O . LYS A 1 132 ? 1.617 7.415 -37.125 1.00 42.59 132 LYS A O 1
ATOM 1065 N N . GLY A 1 133 ? 0.712 9.001 -35.794 1.00 36.88 133 GLY A N 1
ATOM 1066 C CA . GLY A 1 133 ? -0.347 9.515 -36.660 1.00 36.88 133 GLY A CA 1
ATOM 1067 C C . GLY A 1 133 ? -1.460 8.538 -37.051 1.00 36.88 133 GLY A C 1
ATOM 1068 O O . GLY A 1 133 ? -1.336 7.818 -38.029 1.00 36.88 133 GLY A O 1
ATOM 1069 N N . TYR A 1 134 ? -2.623 8.682 -36.414 1.00 30.83 134 TYR A N 1
ATOM 1070 C CA . TYR A 1 134 ? -3.856 8.903 -37.172 1.00 30.83 134 TYR A CA 1
ATOM 1071 C C . TYR A 1 134 ? -4.595 10.082 -36.545 1.00 30.83 134 TYR A C 1
ATOM 1073 O O . TYR A 1 134 ? -5.055 10.025 -35.407 1.00 30.83 134 TYR A O 1
ATOM 1081 N N . PHE A 1 135 ? -4.664 11.169 -37.312 1.00 31.92 135 PHE A N 1
ATOM 1082 C CA . PHE A 1 135 ? -5.631 12.240 -37.132 1.00 31.92 135 PHE A CA 1
ATOM 1083 C C . PHE A 1 135 ? -7.034 11.627 -36.989 1.00 31.92 135 PHE A C 1
ATOM 1085 O O . PHE A 1 135 ? -7.545 11.034 -37.938 1.00 31.92 135 PHE A O 1
ATOM 1092 N N . LEU A 1 136 ? -7.693 11.831 -35.849 1.00 26.12 136 LEU A N 1
ATOM 1093 C CA . LEU A 1 136 ? -9.133 12.059 -35.865 1.00 26.12 136 LEU A CA 1
ATOM 1094 C C . LEU A 1 136 ? -9.302 13.569 -35.958 1.00 26.12 136 LEU A C 1
ATOM 1096 O O . LEU A 1 136 ? -9.027 14.309 -35.017 1.00 26.12 136 LEU A O 1
ATOM 1100 N N . ALA A 1 137 ? -9.659 14.018 -37.156 1.00 31.84 137 ALA A N 1
ATOM 1101 C CA . ALA A 1 137 ? -9.958 15.404 -37.441 1.00 31.84 137 ALA A CA 1
ATOM 1102 C C . ALA A 1 137 ? -11.101 15.885 -36.539 1.00 31.84 137 ALA A C 1
ATOM 1104 O O . ALA A 1 137 ? -12.248 15.517 -36.754 1.00 31.84 137 ALA A O 1
ATOM 1105 N N . HIS A 1 138 ? -10.796 16.734 -35.564 1.00 29.56 138 HIS A N 1
ATOM 1106 C CA . HIS A 1 138 ? -11.665 17.839 -35.182 1.00 29.56 138 HIS A CA 1
ATOM 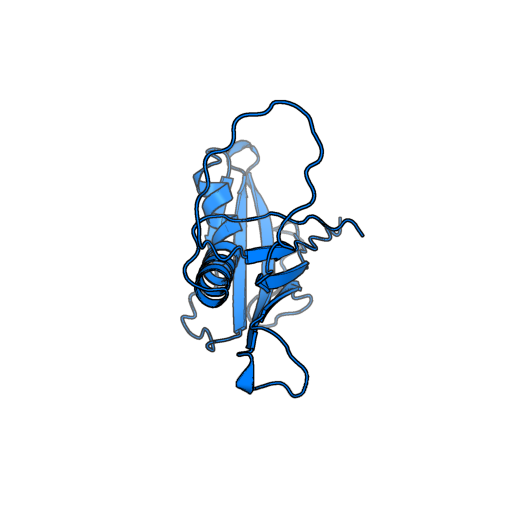1107 C C . HIS A 1 138 ? -10.796 18.914 -34.527 1.00 29.56 138 HIS A C 1
ATOM 1109 O O . HIS A 1 138 ? -10.207 18.692 -33.478 1.00 29.56 138 HIS A O 1
ATOM 1115 N N . PHE A 1 139 ? -10.743 20.069 -35.191 1.00 27.34 139 PHE A N 1
ATOM 1116 C CA . PHE A 1 139 ? -9.980 21.274 -34.849 1.00 27.34 139 PHE A CA 1
ATOM 1117 C C . PHE A 1 139 ? -8.481 21.191 -35.138 1.00 27.34 139 PHE A C 1
ATOM 1119 O O . PHE A 1 139 ? -7.650 20.869 -34.298 1.00 27.34 139 PHE A O 1
ATOM 1126 N N . GLY A 1 140 ? -8.158 21.515 -36.393 1.00 32.59 140 GLY A N 1
ATOM 1127 C CA . GLY A 1 140 ? -6.793 21.732 -36.834 1.00 32.59 140 GLY A CA 1
ATOM 1128 C C . GLY A 1 140 ? -6.159 22.925 -36.130 1.00 32.59 140 GLY A C 1
ATOM 1129 O O . GLY A 1 140 ? -6.752 23.998 -36.085 1.00 32.59 140 GLY A O 1
ATOM 1130 N N . LEU A 1 141 ? -4.954 22.698 -35.621 1.00 27.00 141 LEU A N 1
ATOM 1131 C CA . LEU A 1 141 ? -3.765 23.535 -35.751 1.00 27.00 141 LEU A CA 1
ATOM 1132 C C . LEU A 1 141 ? -2.587 22.645 -35.326 1.00 27.00 141 LEU A C 1
ATOM 1134 O O . LEU A 1 141 ? -2.578 22.092 -34.231 1.00 27.00 141 LEU A O 1
ATOM 1138 N N . ASP A 1 142 ? -1.656 22.443 -36.254 1.00 30.53 142 ASP A N 1
ATOM 1139 C CA . ASP A 1 142 ? -0.478 21.593 -36.102 1.00 30.53 142 ASP A CA 1
ATOM 1140 C C . ASP A 1 142 ? 0.637 22.405 -35.433 1.00 30.53 142 ASP A C 1
ATOM 1142 O O . ASP A 1 142 ? 1.080 23.416 -35.981 1.00 30.53 142 ASP A O 1
ATOM 1146 N N . LEU A 1 143 ? 1.064 21.990 -34.242 1.00 28.25 143 LEU A N 1
ATOM 1147 C CA . LEU A 1 143 ? 2.299 22.451 -33.614 1.00 28.25 143 LEU A CA 1
ATOM 1148 C C . LEU A 1 143 ? 2.982 21.228 -33.006 1.00 28.25 143 LEU A C 1
ATOM 1150 O O . LEU A 1 143 ? 2.611 20.749 -31.936 1.00 28.25 143 LEU A O 1
ATOM 1154 N N . GLY A 1 144 ? 3.949 20.697 -33.752 1.00 32.06 144 GLY A N 1
ATOM 1155 C CA . GLY A 1 144 ? 4.732 19.540 -33.357 1.00 32.06 144 GLY A CA 1
ATOM 1156 C C . GLY A 1 144 ? 5.500 19.775 -32.059 1.00 32.06 144 GLY A C 1
ATOM 1157 O O . GLY A 1 144 ? 6.171 20.792 -31.898 1.00 32.06 144 GLY A O 1
ATOM 1158 N N . PHE A 1 145 ? 5.441 18.782 -31.176 1.00 28.47 145 PHE A N 1
ATOM 1159 C CA . PHE A 1 145 ? 6.402 18.589 -30.100 1.00 28.47 145 PHE A CA 1
ATOM 1160 C C . PHE A 1 145 ? 6.856 17.129 -30.108 1.00 28.47 145 PHE A C 1
ATOM 1162 O O . PHE A 1 145 ? 6.046 16.202 -30.133 1.00 28.47 145 PHE A O 1
ATOM 1169 N N . ASP A 1 146 ? 8.173 16.967 -30.188 1.00 33.56 146 ASP A N 1
ATOM 1170 C CA . ASP A 1 146 ? 8.897 15.704 -30.212 1.00 33.56 146 ASP A CA 1
ATOM 1171 C C . ASP A 1 146 ? 9.190 15.250 -28.775 1.00 33.56 146 ASP A C 1
ATOM 1173 O O . ASP A 1 146 ? 9.497 16.080 -27.921 1.00 33.56 146 ASP A O 1
ATOM 1177 N N . GLY A 1 147 ? 9.110 13.940 -28.537 1.00 36.50 147 GLY A N 1
ATOM 1178 C CA . GLY A 1 147 ? 9.616 13.277 -27.332 1.00 36.50 147 GLY A CA 1
ATOM 1179 C C . GLY A 1 147 ? 8.906 13.593 -26.010 1.00 36.50 147 GLY A C 1
ATOM 1180 O O . GLY A 1 147 ? 9.347 14.446 -25.248 1.00 36.50 147 GLY A O 1
ATOM 1181 N N . ALA A 1 148 ? 7.896 12.801 -25.656 1.00 32.25 148 ALA A N 1
ATOM 1182 C CA . ALA A 1 148 ? 7.569 12.563 -24.253 1.00 32.25 148 ALA A CA 1
ATOM 1183 C C . ALA A 1 148 ? 7.231 11.081 -24.071 1.00 32.25 148 ALA A C 1
ATOM 1185 O O . ALA A 1 148 ? 6.408 10.528 -24.804 1.00 32.25 148 ALA A O 1
ATOM 1186 N N . GLU A 1 149 ? 7.906 10.420 -23.133 1.00 33.38 149 GLU A N 1
ATOM 1187 C CA . GLU A 1 149 ? 7.468 9.118 -22.649 1.00 33.38 149 GLU A CA 1
ATOM 1188 C C . GLU A 1 149 ? 6.255 9.321 -21.740 1.00 33.38 149 GLU A C 1
ATOM 1190 O O . GLU A 1 149 ? 6.176 10.281 -20.968 1.00 33.38 149 GLU A O 1
ATOM 1195 N N . HIS A 1 150 ? 5.289 8.416 -21.868 1.00 42.69 150 HIS A N 1
ATOM 1196 C CA . HIS A 1 150 ? 4.039 8.464 -21.129 1.00 42.69 150 HIS A CA 1
ATOM 1197 C C . HIS A 1 150 ? 3.858 7.139 -20.383 1.00 42.69 150 HIS A C 1
ATOM 1199 O O . HIS A 1 150 ? 3.758 6.076 -21.003 1.00 42.69 150 HIS A O 1
ATOM 1205 N N . GLY A 1 151 ? 3.860 7.211 -19.052 1.00 33.47 151 GLY A N 1
ATOM 1206 C CA . GLY A 1 151 ? 3.504 6.116 -18.156 1.00 33.47 151 GLY A CA 1
ATOM 1207 C C . GLY A 1 151 ? 1.990 6.039 -17.982 1.00 33.47 151 GLY A C 1
ATOM 1208 O O . GLY A 1 151 ? 1.287 7.039 -18.139 1.00 33.47 151 GLY A O 1
ATOM 1209 N N . PHE A 1 152 ? 1.490 4.852 -17.660 1.00 39.97 152 PHE A N 1
ATOM 1210 C CA . PHE A 1 152 ? 0.098 4.630 -17.275 1.00 39.97 152 PHE A CA 1
ATOM 1211 C C . PHE A 1 152 ? 0.025 4.011 -15.885 1.00 39.97 152 PHE A C 1
ATOM 1213 O O . PHE A 1 152 ? 0.981 3.388 -15.451 1.00 39.97 152 PHE A O 1
ATOM 1220 N N . PHE A 1 153 ? -1.104 4.184 -15.207 1.00 39.69 153 PHE A N 1
ATOM 1221 C CA . PHE A 1 153 ? -1.423 3.556 -13.928 1.00 39.69 153 PHE A CA 1
ATOM 1222 C C . PHE A 1 153 ? -2.725 2.761 -14.084 1.00 39.69 153 PHE A C 1
ATOM 1224 O O . PHE A 1 153 ? -3.708 3.298 -14.606 1.00 39.69 153 PHE A O 1
ATOM 1231 N N . GLN A 1 154 ? -2.734 1.502 -13.651 1.00 37.78 154 GLN A N 1
ATOM 1232 C CA . GLN A 1 154 ? -3.945 0.689 -13.505 1.00 37.78 154 GLN A CA 1
ATOM 1233 C C . GLN A 1 154 ? -4.346 0.673 -12.025 1.00 37.78 154 GLN A C 1
ATOM 1235 O O . GLN A 1 154 ? -3.502 0.418 -11.194 1.00 37.78 154 GLN A O 1
ATOM 1240 N N . ASP A 1 155 ? -5.602 0.935 -11.670 1.00 36.94 155 ASP A N 1
ATOM 1241 C CA . ASP A 1 155 ? -6.107 0.731 -10.299 1.00 36.94 155 ASP A CA 1
ATOM 1242 C C . ASP A 1 155 ? -7.059 -0.464 -10.297 1.00 36.94 155 ASP A C 1
ATOM 1244 O O . ASP A 1 155 ? -7.977 -0.511 -11.127 1.00 36.94 155 ASP A O 1
ATOM 1248 N N . ILE A 1 156 ? -6.890 -1.409 -9.373 1.00 39.62 156 ILE A N 1
ATOM 1249 C CA . ILE A 1 156 ? -7.874 -2.468 -9.117 1.00 39.62 156 ILE A CA 1
ATOM 1250 C C . ILE A 1 156 ? -8.296 -2.417 -7.649 1.00 39.62 156 ILE A C 1
ATOM 1252 O O . ILE A 1 156 ? -8.068 -3.355 -6.912 1.00 39.62 156 ILE A O 1
ATOM 1256 N N . THR A 1 157 ? -8.949 -1.355 -7.194 1.00 37.66 157 THR A N 1
ATOM 1257 C CA . THR A 1 157 ? -9.495 -1.356 -5.828 1.00 37.66 157 THR A CA 1
ATOM 1258 C C . THR A 1 157 ? -10.793 -2.181 -5.747 1.00 37.66 157 THR A C 1
ATOM 1260 O O . THR A 1 157 ? -11.804 -1.820 -6.364 1.00 37.66 157 THR A O 1
ATOM 1263 N N . ARG A 1 158 ? -10.818 -3.275 -4.967 1.00 34.69 158 ARG A N 1
ATOM 1264 C CA . ARG A 1 158 ? -12.070 -3.942 -4.547 1.00 34.69 158 ARG A CA 1
ATOM 1265 C C . ARG A 1 158 ? -12.334 -3.647 -3.073 1.00 34.69 158 ARG A C 1
ATOM 1267 O O . ARG A 1 158 ? -11.542 -3.969 -2.202 1.00 34.69 158 ARG A O 1
ATOM 1274 N N . TRP A 1 159 ? -13.505 -3.075 -2.812 1.00 32.62 159 TRP A N 1
ATOM 1275 C CA . TRP A 1 159 ? -14.038 -2.876 -1.468 1.00 32.62 159 TRP A CA 1
ATOM 1276 C C . TRP A 1 159 ? -14.812 -4.130 -1.045 1.00 32.62 159 TRP A C 1
ATOM 1278 O O . TRP A 1 159 ? -15.751 -4.525 -1.744 1.00 32.62 159 TRP A O 1
ATOM 1288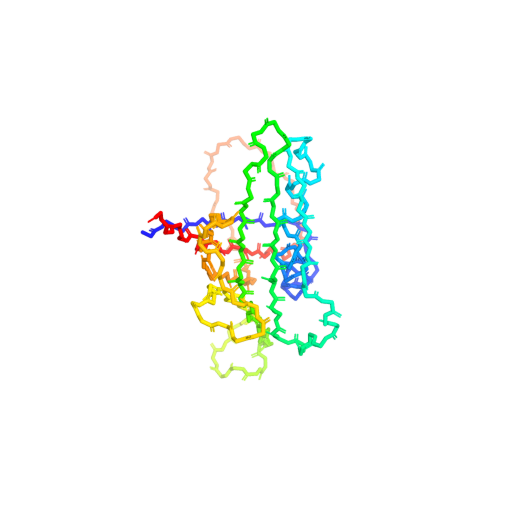 N N . SER A 1 160 ? -14.444 -4.760 0.071 1.00 34.28 160 SER A N 1
ATOM 1289 C CA . SER A 1 160 ? -15.333 -5.692 0.777 1.00 34.28 160 SER A CA 1
ATOM 1290 C C . SER A 1 160 ? -16.012 -4.964 1.933 1.00 34.28 160 SER A C 1
ATOM 1292 O O . SER A 1 160 ? -15.347 -4.423 2.813 1.00 34.28 160 SER A O 1
ATOM 1294 N N . SER A 1 161 ? -17.344 -4.903 1.867 1.00 34.09 161 SER A N 1
ATOM 1295 C CA . SER A 1 161 ? -18.237 -4.462 2.946 1.00 34.09 161 SER A CA 1
ATOM 1296 C C . SER A 1 161 ? -18.525 -5.586 3.925 1.00 34.09 161 SER A C 1
ATOM 1298 O O . SER A 1 161 ? -18.751 -6.706 3.404 1.00 34.09 161 SER A O 1
#